Protein AF-Q6CVH4-F1 (afdb_monomer)

Organism: Kluyveromyces lactis (strain ATCC 8585 / CBS 2359 / DSM 70799 / NBRC 1267 / NRRL Y-1140 / WM37) (NCBI:txid284590)

pLDDT: mean 80.57, std 19.27, range [25.7, 98.12]

Mean predicted aligned error: 12.68 Å

Nearest PDB structures (foldseek):
  6lo8-assembly1_F  TM=9.673E-01  e=5.982E-08  Saccharomyces cerevisiae S288C
  8wa3-assembly1_R  TM=2.478E-01  e=4.606E+00  Homo sapiens

Solvent-accessible surface area (backbone atoms only — not comparable to full-atom values): 7545 Å² total; per-residue (Å²): 145,76,88,84,79,60,90,61,82,79,64,78,87,51,66,70,60,50,55,53,49,50,53,53,48,53,54,52,50,51,53,49,54,51,50,52,54,51,37,45,69,73,42,48,72,89,88,66,80,90,63,95,67,79,50,74,68,35,54,58,37,41,60,54,38,53,56,50,50,54,51,48,53,53,52,51,51,54,50,38,57,77,70,65,72,41,63,90,81,74,43,80,62,54,65,61,50,52,51,51,52,55,60,53,57,75,78,48,90,80,79,77,88,82,76,91,80,92,132

Radius of gyration: 22.56 Å; Cα contacts (8 Å, |Δi|>4): 18; chains: 1; bounding box: 53×54×45 Å

Secondary structure (DSSP, 8-state):
--TT--TTTT----HHHHHHHHHHHHHHHHHHHHHHHHHHHHHS-SS----SSPPHHHHHHHHHHHHHHHHHHHHHHHHHHHTT--HHHH-TTHHHHHHHHHHHHTSS----S--SS--

Sequence (119 aa):
MSLFLDPYSAQTVDEEKIGIAKVQFDAMNTTFNTMLRTCLEKCIPHDEYGESDLNKGEMCCIDRCVAKIHLSNRLIGGFAQSRGFTPERHLPYDRFVDQKITAKTITTPIPTSKEEEQQ

InterPro domains:
  IPR004217 Tim10-like [PF02953] (21-77)
  IPR035427 Tim10-like domain superfamily [G3DSA:1.10.287.810] (14-86)
  IPR035427 Tim10-like domain superfamily [SSF144122] (24-90)

Foldseek 3Di:
DPPPPDPCPPDDDDPVVVVVVVVVVVVVVVLVVVLVVVLCPVLPDPPDDPDPDDDPSSVVSSVVSSVVSVVVVVVVVVVCVVVVVDCVPPVPCVVVVVVVVVVVPVPDDDDDPPDDDDD

Structure (mmCIF, N/CA/C/O backbone):
data_AF-Q6CVH4-F1
#
_entry.id   AF-Q6CVH4-F1
#
loop_
_atom_site.group_PDB
_atom_site.id
_atom_site.type_symbol
_atom_site.label_atom_id
_atom_site.label_alt_id
_atom_site.label_comp_id
_atom_site.label_asym_id
_atom_site.label_entity_id
_atom_site.label_seq_id
_atom_site.pdbx_PDB_ins_code
_atom_site.Cartn_x
_atom_site.Cartn_y
_atom_site.Cartn_z
_atom_site.occupancy
_atom_site.B_iso_or_equiv
_atom_site.auth_seq_id
_atom_site.auth_comp_id
_atom_site.auth_asym_id
_atom_site.auth_atom_id
_atom_site.pdbx_PDB_model_num
ATOM 1 N N . MET A 1 1 ? 25.769 -37.573 10.252 1.00 50.97 1 MET A N 1
ATOM 2 C CA . MET A 1 1 ? 25.429 -37.949 8.860 1.00 50.97 1 MET A CA 1
ATOM 3 C C . MET A 1 1 ? 24.287 -37.069 8.334 1.00 50.97 1 MET A C 1
ATOM 5 O O . MET A 1 1 ? 23.272 -37.581 7.894 1.00 50.97 1 MET A O 1
ATOM 9 N N . SER A 1 2 ? 24.435 -35.743 8.394 1.00 59.56 2 SER A N 1
ATOM 10 C CA . SER A 1 2 ? 23.379 -34.776 8.031 1.00 59.56 2 SER A CA 1
ATOM 11 C C . SER A 1 2 ? 23.885 -33.632 7.143 1.00 59.56 2 SER A C 1
ATOM 13 O O . SER A 1 2 ? 23.118 -32.748 6.809 1.00 59.56 2 SER A O 1
ATOM 15 N N . LEU A 1 3 ? 25.152 -33.678 6.714 1.00 62.72 3 LEU A N 1
ATOM 16 C CA . LEU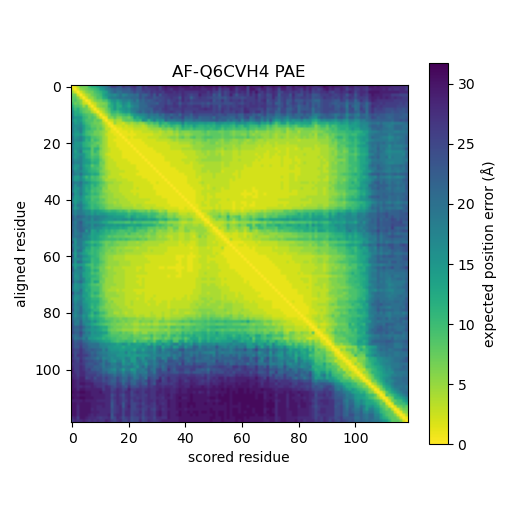 A 1 3 ? 25.782 -32.670 5.848 1.00 62.72 3 LEU A CA 1
ATOM 17 C C . LEU A 1 3 ? 25.645 -32.981 4.341 1.00 62.72 3 LEU A C 1
ATOM 19 O O . LEU A 1 3 ? 26.316 -32.362 3.527 1.00 62.72 3 LEU A O 1
ATOM 23 N N . PHE A 1 4 ? 24.834 -33.975 3.956 1.00 67.44 4 PHE A N 1
ATOM 24 C CA . PHE A 1 4 ? 24.746 -34.459 2.564 1.00 67.44 4 PHE A CA 1
ATOM 25 C C . PHE A 1 4 ? 23.399 -34.160 1.879 1.00 67.44 4 PHE A C 1
ATOM 27 O O . PHE A 1 4 ? 23.187 -34.570 0.743 1.00 67.44 4 PHE A O 1
ATOM 34 N N . LEU A 1 5 ? 22.479 -33.462 2.554 1.00 69.44 5 LEU A N 1
ATOM 35 C CA . LEU A 1 5 ? 21.147 -33.124 2.028 1.00 69.44 5 LEU A CA 1
ATOM 36 C C . LEU A 1 5 ? 20.849 -31.620 2.089 1.00 69.44 5 LEU A C 1
ATOM 38 O O . LEU A 1 5 ? 19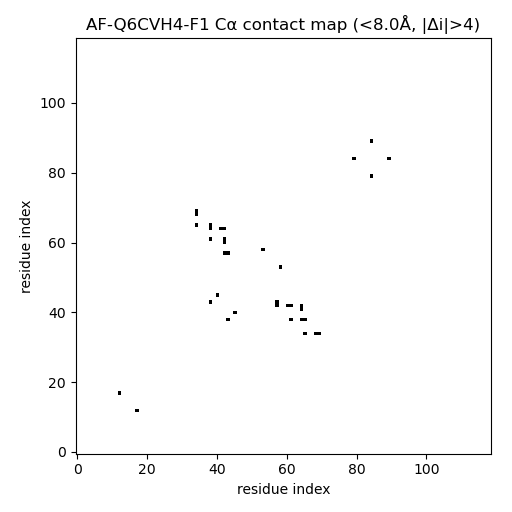.685 -31.240 2.119 1.00 69.44 5 LEU A O 1
ATOM 42 N N . ASP A 1 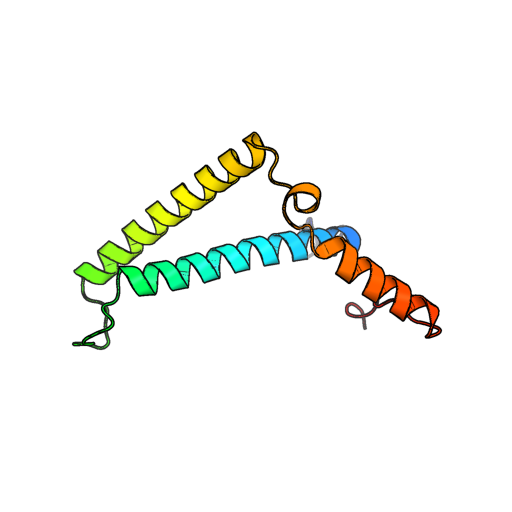6 ? 21.876 -30.768 2.083 1.00 65.69 6 ASP A N 1
ATOM 43 C CA . ASP A 1 6 ? 21.690 -29.327 1.898 1.00 65.69 6 ASP A CA 1
ATOM 44 C C . ASP A 1 6 ? 21.762 -28.987 0.399 1.00 65.69 6 ASP A C 1
ATOM 46 O O . ASP A 1 6 ? 22.862 -28.841 -0.145 1.00 65.69 6 ASP A O 1
ATOM 50 N N . PRO A 1 7 ? 20.621 -28.819 -0.306 1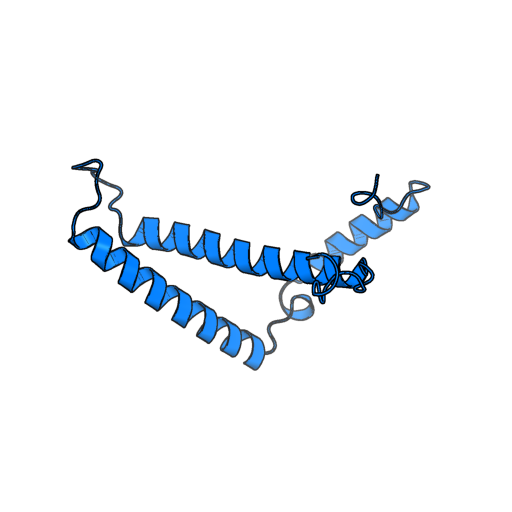.00 69.44 7 PRO A N 1
ATOM 51 C CA . PRO A 1 7 ? 20.600 -28.457 -1.729 1.00 69.44 7 PRO A CA 1
ATOM 52 C C . PRO A 1 7 ? 21.163 -27.050 -2.005 1.00 69.44 7 PRO A C 1
ATOM 54 O O . PRO A 1 7 ? 21.264 -26.638 -3.159 1.00 69.44 7 PRO A O 1
ATOM 57 N N . TYR A 1 8 ? 21.527 -26.310 -0.954 1.00 65.31 8 TYR A N 1
ATOM 58 C CA . TYR A 1 8 ? 22.032 -24.943 -1.016 1.00 65.31 8 TYR A CA 1
ATOM 59 C C . TYR A 1 8 ? 23.557 -24.827 -0.913 1.00 65.31 8 TYR A C 1
ATOM 61 O O . TYR A 1 8 ? 24.087 -23.766 -1.228 1.00 65.31 8 TYR A O 1
ATOM 69 N N . SER A 1 9 ? 24.290 -25.894 -0.564 1.00 62.19 9 SER A N 1
ATOM 70 C CA . SER A 1 9 ? 25.756 -25.825 -0.405 1.00 62.19 9 SER A CA 1
ATOM 71 C C . SER A 1 9 ? 26.513 -25.494 -1.703 1.00 62.19 9 SER A C 1
ATOM 73 O O . SER A 1 9 ? 27.681 -25.122 -1.638 1.00 62.19 9 SER A O 1
ATOM 75 N N . ALA A 1 10 ? 25.880 -25.649 -2.870 1.00 63.41 10 ALA A N 1
ATOM 76 C CA . ALA A 1 10 ? 26.486 -25.397 -4.178 1.00 63.41 10 ALA A CA 1
ATOM 77 C C . ALA A 1 10 ? 25.999 -24.098 -4.849 1.00 63.41 10 ALA A C 1
ATOM 79 O O . ALA A 1 10 ? 26.381 -23.829 -5.987 1.00 63.41 10 ALA A O 1
ATOM 80 N N . GLN A 1 11 ? 25.149 -23.299 -4.190 1.00 68.25 11 GLN A N 1
ATOM 81 C CA . GLN A 1 11 ? 24.744 -22.009 -4.746 1.00 68.25 11 GLN A CA 1
ATOM 82 C C . GLN A 1 11 ? 25.847 -20.984 -4.495 1.00 68.25 11 GLN A C 1
ATOM 84 O O . GLN A 1 11 ? 26.062 -20.537 -3.370 1.00 68.25 11 GLN A O 1
ATOM 89 N N . THR A 1 12 ? 26.564 -20.623 -5.557 1.00 72.06 12 THR A N 1
ATOM 90 C CA . THR A 1 12 ? 27.442 -19.458 -5.543 1.00 72.06 12 THR A CA 1
ATOM 91 C C . THR A 1 12 ? 26.591 -18.216 -5.311 1.00 72.06 12 THR A C 1
ATOM 93 O O . THR A 1 12 ? 25.558 -18.023 -5.956 1.00 72.06 12 THR A O 1
ATOM 96 N N . VAL A 1 13 ? 27.000 -17.397 -4.349 1.00 74.69 13 VAL A N 1
ATOM 97 C CA . VAL A 1 13 ? 26.316 -16.151 -4.018 1.00 74.69 13 VAL A CA 1
ATOM 98 C C . VAL A 1 13 ? 26.630 -15.134 -5.115 1.00 74.69 13 VAL A C 1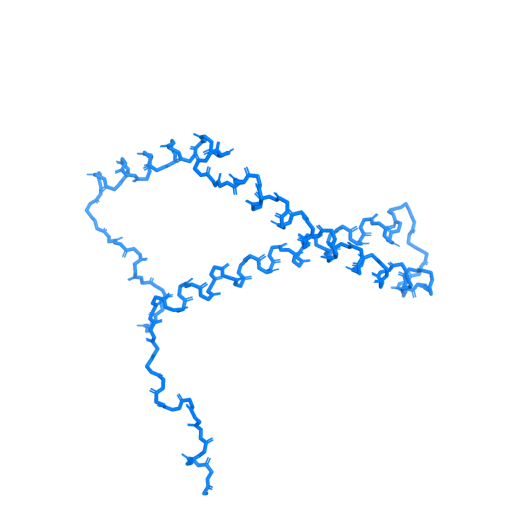
ATOM 100 O O . VAL A 1 13 ? 27.727 -14.585 -5.165 1.00 74.69 13 VAL A O 1
ATOM 103 N N . ASP A 1 14 ? 25.682 -14.931 -6.029 1.00 85.25 14 ASP A N 1
ATOM 104 C CA . ASP A 1 14 ? 25.794 -13.918 -7.078 1.00 85.25 14 ASP A CA 1
ATOM 105 C C . ASP A 1 14 ? 25.346 -12.556 -6.529 1.00 85.25 14 ASP A C 1
ATOM 107 O O . ASP A 1 14 ? 24.164 -12.356 -6.233 1.00 85.25 14 ASP A O 1
ATOM 111 N N . GLU A 1 15 ? 26.274 -11.602 -6.452 1.00 88.56 15 GLU A N 1
ATOM 112 C CA . GLU A 1 15 ? 26.034 -10.234 -5.961 1.00 88.56 15 GLU A CA 1
ATOM 113 C C . GLU A 1 15 ? 24.870 -9.537 -6.690 1.00 88.56 15 GLU A C 1
ATOM 115 O O . GLU A 1 15 ? 24.033 -8.870 -6.087 1.00 88.56 15 GLU A O 1
ATOM 120 N N . GLU A 1 16 ? 24.747 -9.748 -8.003 1.00 88.62 16 GLU A N 1
ATOM 121 C CA . GLU A 1 16 ? 23.652 -9.178 -8.797 1.00 88.62 16 GLU A CA 1
ATOM 122 C C . GLU A 1 16 ? 22.280 -9.722 -8.367 1.00 88.62 16 GLU A C 1
ATOM 124 O O . GLU A 1 16 ? 21.300 -8.977 -8.289 1.00 88.62 16 GLU A O 1
ATOM 129 N N . LYS A 1 17 ? 22.201 -11.014 -8.025 1.00 87.25 17 LYS A N 1
ATOM 130 C CA . LYS A 1 17 ? 20.956 -11.629 -7.547 1.00 87.25 17 LYS A CA 1
ATOM 131 C C . LYS A 1 17 ? 20.584 -11.115 -6.160 1.00 87.25 17 LYS A C 1
ATOM 133 O O . LYS A 1 17 ? 19.396 -10.914 -5.907 1.00 87.25 17 LYS A O 1
ATOM 138 N N . ILE A 1 18 ? 21.568 -10.848 -5.296 1.00 91.12 18 ILE A N 1
ATOM 139 C CA . ILE A 1 18 ? 21.336 -10.194 -4.000 1.00 91.12 18 ILE A CA 1
ATOM 140 C C . ILE A 1 18 ? 20.812 -8.774 -4.211 1.00 91.12 18 ILE A C 1
ATOM 142 O O . ILE A 1 18 ? 19.815 -8.397 -3.596 1.00 91.12 18 ILE A O 1
ATOM 146 N N . GLY A 1 19 ? 21.412 -8.009 -5.127 1.00 91.81 19 GLY A N 1
ATOM 147 C CA . GLY A 1 19 ? 20.958 -6.659 -5.461 1.00 91.81 19 GLY A CA 1
ATOM 148 C C . GLY A 1 19 ? 19.492 -6.623 -5.906 1.00 91.81 19 GLY A C 1
ATOM 149 O O . GLY A 1 19 ? 18.711 -5.806 -5.418 1.00 91.81 19 GLY A O 1
ATOM 150 N N . ILE A 1 20 ? 19.080 -7.556 -6.769 1.00 92.75 20 ILE A N 1
ATOM 151 C CA . ILE A 1 20 ? 17.678 -7.682 -7.201 1.00 92.75 20 ILE A CA 1
ATOM 152 C C . ILE A 1 20 ? 16.773 -8.094 -6.031 1.00 92.75 20 ILE A C 1
ATOM 154 O O . ILE A 1 20 ? 15.690 -7.527 -5.863 1.00 92.75 20 ILE A O 1
ATOM 158 N N . ALA A 1 21 ? 17.204 -9.053 -5.208 1.00 92.94 21 ALA A N 1
ATOM 159 C CA . ALA A 1 21 ? 16.444 -9.505 -4.045 1.00 92.94 21 ALA A CA 1
ATOM 160 C C . ALA A 1 21 ? 16.223 -8.375 -3.027 1.00 92.94 21 ALA A C 1
ATOM 162 O O . ALA A 1 21 ? 15.120 -8.232 -2.498 1.00 92.94 21 ALA A O 1
ATOM 163 N N . LYS A 1 22 ? 17.231 -7.522 -2.811 1.00 94.25 22 LYS A N 1
ATOM 164 C CA . LYS A 1 22 ? 17.144 -6.346 -1.939 1.00 94.25 22 LYS A CA 1
ATOM 165 C C . LYS A 1 22 ? 16.069 -5.373 -2.414 1.00 94.25 22 LYS A C 1
ATOM 167 O O . LYS A 1 22 ? 15.198 -4.998 -1.637 1.00 94.25 22 LYS A O 1
ATOM 172 N N . VAL A 1 23 ? 16.049 -5.052 -3.708 1.00 93.81 23 VAL A N 1
ATOM 173 C CA . VAL A 1 23 ? 15.029 -4.160 -4.287 1.00 93.81 23 VAL A CA 1
ATOM 174 C C . VAL A 1 23 ? 13.621 -4.750 -4.160 1.00 93.81 23 VAL A C 1
ATOM 176 O O . VAL A 1 23 ? 12.670 -4.034 -3.841 1.00 93.81 23 VAL A O 1
ATOM 179 N N . GLN A 1 24 ? 13.465 -6.057 -4.383 1.00 93.00 24 GLN A N 1
ATOM 180 C CA . GLN A 1 24 ? 12.175 -6.728 -4.200 1.00 93.00 24 GLN A CA 1
ATOM 181 C C . GLN A 1 24 ? 11.712 -6.672 -2.741 1.00 93.00 24 GLN A C 1
ATOM 183 O O . GLN A 1 24 ? 10.541 -6.389 -2.475 1.00 93.00 24 GLN A O 1
ATOM 188 N N . PHE A 1 25 ? 12.630 -6.894 -1.801 1.00 95.94 25 PHE A N 1
ATOM 189 C CA . PHE A 1 25 ? 12.346 -6.783 -0.379 1.00 95.94 25 PHE A CA 1
ATOM 190 C C . PHE A 1 25 ? 11.938 -5.357 0.008 1.00 95.94 25 PHE A C 1
ATOM 192 O O . PHE A 1 25 ? 10.915 -5.180 0.668 1.00 95.94 25 PHE A O 1
ATOM 199 N N . ASP A 1 26 ? 12.659 -4.337 -0.457 1.00 96.31 26 ASP A N 1
ATOM 200 C CA . ASP A 1 26 ? 12.349 -2.932 -0.175 1.00 96.31 26 ASP A CA 1
ATOM 201 C C . ASP A 1 26 ? 10.971 -2.523 -0.717 1.00 96.31 26 ASP A C 1
ATOM 203 O O . ASP A 1 26 ? 10.204 -1.820 -0.045 1.00 96.31 26 ASP A O 1
ATOM 207 N N . ALA A 1 27 ? 10.603 -3.018 -1.901 1.00 93.62 27 ALA A N 1
ATOM 208 C CA . ALA A 1 27 ? 9.269 -2.826 -2.458 1.00 93.62 27 ALA A CA 1
ATOM 209 C C . ALA A 1 27 ? 8.182 -3.466 -1.572 1.00 93.62 27 ALA A C 1
ATOM 211 O O . ALA A 1 27 ? 7.182 -2.815 -1.246 1.00 93.62 27 ALA A O 1
ATOM 212 N N . MET A 1 28 ? 8.386 -4.712 -1.125 1.00 95.00 28 MET A N 1
ATOM 213 C CA . MET A 1 28 ? 7.452 -5.397 -0.220 1.00 95.00 28 MET A CA 1
ATOM 214 C C . MET A 1 28 ? 7.349 -4.681 1.129 1.00 95.00 28 MET A C 1
ATOM 216 O O . MET A 1 28 ? 6.241 -4.423 1.607 1.00 95.00 28 MET A O 1
ATOM 220 N N . ASN A 1 29 ? 8.479 -4.286 1.710 1.00 96.81 29 ASN A N 1
ATOM 221 C CA . ASN A 1 29 ? 8.540 -3.576 2.981 1.00 96.81 29 ASN A CA 1
ATOM 222 C C . ASN A 1 29 ? 7.800 -2.232 2.909 1.00 96.81 29 ASN A C 1
ATOM 224 O O . ASN A 1 29 ? 7.028 -1.889 3.803 1.00 96.81 29 ASN A O 1
ATOM 228 N N . THR A 1 30 ? 7.955 -1.490 1.811 1.00 95.94 30 THR A N 1
ATOM 229 C CA . THR A 1 30 ? 7.225 -0.231 1.603 1.00 95.94 30 THR A CA 1
ATOM 230 C C . THR A 1 30 ? 5.714 -0.468 1.600 1.00 95.94 30 THR A C 1
ATOM 232 O O . THR A 1 30 ? 4.988 0.193 2.342 1.00 95.94 30 THR A O 1
ATOM 235 N N . THR A 1 31 ? 5.228 -1.465 0.851 1.00 95.31 31 THR A N 1
ATOM 236 C CA . THR A 1 31 ? 3.789 -1.787 0.824 1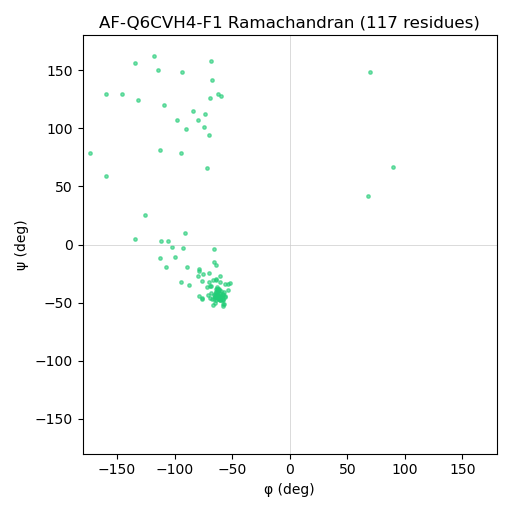.00 95.31 31 THR A CA 1
ATOM 237 C C . THR A 1 31 ? 3.248 -2.255 2.175 1.00 95.31 31 THR A C 1
ATOM 239 O O . THR A 1 31 ? 2.131 -1.889 2.542 1.00 95.31 31 THR A O 1
ATOM 242 N N . PHE A 1 32 ? 4.038 -3.012 2.940 1.00 96.38 32 PHE A N 1
ATOM 243 C CA . PHE A 1 32 ? 3.670 -3.455 4.282 1.00 96.38 32 PHE A CA 1
ATOM 244 C C . PHE A 1 32 ? 3.550 -2.274 5.253 1.00 96.38 32 PHE A C 1
ATOM 246 O O . PHE A 1 32 ? 2.530 -2.132 5.926 1.00 96.38 32 PHE A O 1
ATOM 253 N N . ASN A 1 33 ? 4.527 -1.364 5.263 1.00 97.06 33 ASN A N 1
ATOM 254 C CA . ASN A 1 33 ? 4.485 -0.169 6.108 1.00 97.06 33 ASN A CA 1
ATOM 255 C C . ASN A 1 33 ? 3.315 0.760 5.756 1.00 97.06 33 ASN A C 1
ATOM 257 O O . ASN A 1 33 ? 2.682 1.325 6.651 1.00 97.06 33 ASN A O 1
ATOM 261 N N . THR A 1 34 ? 2.990 0.911 4.469 1.00 95.94 34 THR A N 1
ATOM 262 C CA . THR A 1 34 ? 1.797 1.655 4.043 1.00 95.94 34 THR A CA 1
ATOM 263 C C . THR A 1 34 ? 0.520 0.974 4.529 1.00 95.94 34 THR A C 1
ATOM 265 O O . THR A 1 34 ? -0.342 1.646 5.087 1.00 95.94 34 THR A O 1
ATOM 268 N N . MET A 1 35 ? 0.410 -0.350 4.387 1.00 95.88 35 MET A N 1
ATOM 269 C CA . MET A 1 35 ? -0.746 -1.113 4.867 1.00 95.88 35 MET A CA 1
ATOM 270 C C . MET A 1 35 ? -0.944 -0.960 6.379 1.00 95.88 35 MET A C 1
ATOM 272 O O . MET A 1 35 ? -2.067 -0.701 6.810 1.00 95.88 35 MET A O 1
ATOM 276 N N . LEU A 1 36 ? 0.133 -1.056 7.166 1.00 96.25 36 LEU A N 1
ATOM 277 C CA . LEU A 1 36 ? 0.089 -0.846 8.613 1.00 96.25 36 LEU A CA 1
ATOM 278 C C . LEU A 1 36 ? -0.440 0.546 8.962 1.00 96.25 36 LEU A C 1
ATOM 280 O O . LEU A 1 36 ? -1.389 0.662 9.732 1.00 96.25 36 LEU A O 1
ATOM 284 N N . ARG A 1 37 ? 0.125 1.599 8.358 1.00 96.81 37 ARG A N 1
ATOM 285 C CA . ARG A 1 37 ? -0.297 2.987 8.606 1.00 96.81 37 ARG A CA 1
ATOM 286 C C . ARG A 1 37 ? -1.756 3.227 8.236 1.00 96.81 37 ARG A C 1
ATOM 288 O O . ARG A 1 37 ? -2.490 3.825 9.012 1.00 96.81 37 ARG A O 1
ATOM 295 N N . THR A 1 38 ? -2.190 2.737 7.078 1.00 96.75 38 THR A N 1
ATOM 296 C CA . THR A 1 38 ? -3.572 2.925 6.632 1.00 96.75 38 THR A CA 1
ATOM 297 C C . THR A 1 38 ? -4.557 2.147 7.500 1.00 96.75 38 THR A C 1
ATOM 299 O O . THR A 1 38 ? -5.604 2.685 7.841 1.00 96.75 38 THR A O 1
ATOM 302 N N . CYS A 1 39 ? -4.260 0.903 7.886 1.00 97.12 39 CYS A N 1
ATOM 303 C CA . CYS A 1 39 ? -5.171 0.159 8.758 1.00 97.12 39 CYS A CA 1
ATOM 304 C C . CYS A 1 39 ? -5.213 0.715 10.180 1.00 97.12 39 CYS A C 1
ATOM 306 O O . CYS A 1 39 ? -6.289 0.713 10.774 1.00 97.12 39 CYS A O 1
ATOM 308 N N . LEU A 1 40 ? -4.100 1.257 10.681 1.00 95.12 40 LEU A N 1
ATOM 309 C CA . LEU A 1 40 ? -4.075 2.002 11.936 1.00 95.12 40 LEU A CA 1
ATOM 310 C C . LEU A 1 40 ? -5.049 3.190 11.882 1.00 95.12 40 LEU A C 1
ATOM 312 O O . LEU A 1 40 ? -5.948 3.270 12.707 1.00 95.12 40 LEU A O 1
ATOM 316 N N . GLU A 1 41 ? -4.937 4.040 10.857 1.00 95.12 41 GLU A N 1
ATOM 317 C CA . GLU A 1 41 ? -5.790 5.228 10.676 1.00 95.12 41 GLU A CA 1
ATOM 318 C C . GLU A 1 41 ? -7.276 4.884 10.449 1.00 95.12 41 GLU A C 1
ATOM 320 O O . GLU A 1 41 ? -8.167 5.668 10.767 1.00 95.12 41 GLU A O 1
ATOM 325 N N . LYS A 1 42 ? -7.577 3.721 9.857 1.00 95.06 42 LYS A N 1
ATOM 326 C CA . LYS A 1 42 ? -8.962 3.324 9.549 1.00 95.06 42 LYS A CA 1
ATOM 327 C C . LYS A 1 42 ? -9.669 2.594 10.678 1.00 95.06 42 LYS A C 1
ATOM 329 O O . LYS A 1 42 ? -10.888 2.716 10.773 1.00 95.06 42 LYS A O 1
ATOM 334 N N . CYS A 1 43 ? -8.949 1.779 11.440 1.00 95.88 43 CYS A N 1
ATOM 335 C CA . CYS A 1 43 ? -9.558 0.873 12.407 1.00 95.88 43 CYS A CA 1
ATOM 336 C C . CYS A 1 43 ? -9.358 1.298 13.857 1.00 95.88 43 CYS A C 1
ATOM 338 O O . CYS A 1 43 ? -10.127 0.830 14.690 1.00 95.88 43 CYS A O 1
ATOM 340 N N . ILE A 1 44 ? -8.377 2.155 14.152 1.00 93.88 44 ILE A N 1
ATOM 341 C CA . ILE A 1 44 ? -8.129 2.646 15.506 1.00 93.88 44 ILE A CA 1
ATOM 342 C C . ILE A 1 44 ? -8.536 4.125 15.578 1.00 93.88 44 ILE A C 1
ATOM 344 O O . ILE A 1 44 ? -8.006 4.935 14.814 1.00 93.88 44 ILE A O 1
ATOM 348 N N . PRO A 1 45 ? -9.492 4.497 16.447 1.00 90.06 45 PRO A N 1
ATOM 349 C CA . PRO A 1 45 ? -9.915 5.884 16.594 1.00 90.06 45 PRO A CA 1
ATOM 350 C C . PRO A 1 45 ? -8.795 6.747 17.194 1.00 90.06 45 PRO A C 1
ATOM 352 O O . PRO A 1 45 ? -8.072 6.318 18.087 1.00 90.06 45 PRO A O 1
ATOM 355 N N . HIS A 1 46 ? -8.666 7.986 16.710 1.00 86.38 46 HIS A N 1
ATOM 356 C CA . HIS A 1 46 ? -7.656 8.936 17.197 1.00 86.38 46 HIS A CA 1
ATOM 357 C C . HIS A 1 46 ? -8.123 9.792 18.380 1.00 86.38 46 HIS A C 1
ATOM 359 O O . HIS A 1 46 ? -7.281 10.365 19.069 1.00 86.38 46 HIS A O 1
ATOM 365 N N . ASP A 1 47 ? -9.437 9.894 18.592 1.00 84.81 47 ASP A N 1
ATOM 366 C CA . ASP A 1 47 ? -10.013 10.840 19.549 1.00 84.81 47 ASP A CA 1
ATOM 367 C C . ASP A 1 47 ? -9.902 10.339 20.995 1.00 84.81 47 ASP A C 1
ATOM 369 O O . ASP A 1 47 ? -9.492 11.094 21.874 1.00 84.81 47 ASP A O 1
ATOM 373 N N . GLU A 1 48 ? -10.207 9.061 21.246 1.00 83.50 48 GLU A N 1
ATOM 374 C CA . GLU A 1 48 ? -10.126 8.458 22.579 1.00 83.50 48 GLU A CA 1
ATOM 375 C C . GLU A 1 48 ? -9.703 6.986 22.505 1.00 83.50 48 GLU A C 1
ATOM 377 O O . GLU A 1 48 ? -10.303 6.181 21.792 1.00 83.50 48 GLU A O 1
ATOM 382 N N . TYR A 1 49 ? -8.689 6.634 23.300 1.00 88.62 49 TYR A N 1
ATOM 383 C CA . TYR A 1 49 ? -8.288 5.251 23.551 1.00 88.62 49 TYR A CA 1
ATOM 384 C C . TYR A 1 49 ? -8.919 4.806 24.871 1.00 88.62 49 TYR A C 1
ATOM 386 O O . TYR A 1 49 ? -8.518 5.272 25.937 1.00 88.62 49 TYR A O 1
ATOM 394 N N . GLY A 1 50 ? -9.938 3.948 24.799 1.00 83.94 50 GLY A N 1
ATOM 395 C CA . GLY A 1 50 ? -10.659 3.487 25.989 1.00 83.94 50 GLY A CA 1
ATOM 396 C C . GLY A 1 50 ? -9.889 2.437 26.794 1.00 83.94 50 GLY A C 1
ATOM 397 O O . GLY A 1 50 ? -9.769 2.543 28.012 1.00 83.94 50 GLY A O 1
ATOM 398 N N . GLU A 1 51 ? -9.353 1.430 26.109 1.00 87.06 51 GLU A N 1
ATOM 399 C CA . GLU A 1 51 ? -8.654 0.280 26.688 1.00 87.06 51 GLU A CA 1
ATOM 400 C C . GLU A 1 51 ? -7.350 0.003 25.924 1.00 87.06 51 GLU A C 1
ATOM 402 O O . GLU A 1 51 ? -7.186 0.437 24.784 1.00 87.06 51 GLU A O 1
ATOM 407 N N . SER A 1 52 ? -6.382 -0.660 26.569 1.00 88.12 52 SER A N 1
ATOM 408 C CA . SER A 1 52 ? -5.085 -0.975 25.943 1.00 88.12 52 SER A CA 1
ATOM 409 C C . SER A 1 52 ? -5.163 -2.125 24.944 1.00 88.12 52 SER A C 1
ATOM 411 O O . SER A 1 52 ? -4.313 -2.229 24.060 1.00 88.12 52 SER A O 1
ATOM 413 N N . ASP A 1 53 ? -6.149 -2.999 25.124 1.00 90.56 53 ASP A N 1
ATOM 414 C CA . ASP A 1 53 ? -6.367 -4.161 24.279 1.00 90.56 53 ASP A CA 1
ATOM 415 C C . ASP A 1 53 ? -7.355 -3.824 23.166 1.00 90.56 53 ASP A C 1
ATOM 417 O O . ASP A 1 53 ? -8.268 -3.022 23.337 1.00 90.56 53 ASP A O 1
ATOM 421 N N . LEU A 1 54 ? -7.181 -4.465 22.013 1.00 90.31 54 LEU A N 1
ATOM 422 C CA . LEU A 1 54 ? -8.070 -4.272 20.874 1.00 90.31 54 LEU A CA 1
ATOM 423 C C . LEU A 1 54 ? -9.445 -4.872 21.161 1.00 90.31 54 LEU A C 1
ATOM 425 O O . LEU A 1 54 ? -9.578 -6.077 21.407 1.00 90.31 54 LEU A O 1
ATOM 429 N N . ASN A 1 55 ? -10.490 -4.065 21.009 1.00 91.94 55 ASN A N 1
ATOM 430 C CA . ASN A 1 55 ? -11.853 -4.566 21.096 1.00 91.94 55 ASN A CA 1
ATOM 431 C C . ASN A 1 55 ? -12.150 -5.482 19.890 1.00 91.94 55 ASN A C 1
ATOM 433 O O . ASN A 1 55 ? -11.561 -5.376 18.809 1.00 91.94 55 ASN A O 1
ATOM 437 N N . LYS A 1 56 ? -13.137 -6.371 20.017 1.00 93.25 56 LYS A N 1
ATOM 438 C CA . LYS A 1 56 ? -13.572 -7.281 18.945 1.00 93.25 56 LYS A CA 1
ATOM 439 C C . LYS A 1 56 ? -13.916 -6.543 17.644 1.00 93.25 56 LYS A C 1
ATOM 441 O O . LYS A 1 56 ? -13.687 -7.079 16.560 1.00 93.25 56 LYS A O 1
ATOM 446 N N . GLY A 1 57 ? -14.459 -5.327 17.748 1.00 92.88 57 GLY A N 1
ATOM 447 C CA . GLY A 1 57 ? -14.752 -4.471 16.596 1.00 92.88 57 GLY A CA 1
ATOM 448 C C . GLY A 1 57 ? -13.495 -4.050 15.833 1.00 92.88 57 GLY A C 1
ATOM 449 O O . GLY A 1 57 ? -13.463 -4.149 14.606 1.00 92.88 57 GLY A O 1
ATOM 450 N N . GLU A 1 58 ? -12.448 -3.660 16.555 1.00 94.31 58 GLU A N 1
ATOM 451 C CA . GLU A 1 58 ? -11.168 -3.226 15.991 1.00 94.31 58 GLU A CA 1
ATOM 452 C C . GLU A 1 58 ? -10.410 -4.411 15.392 1.00 94.31 58 GLU A C 1
ATOM 454 O O . GLU A 1 58 ? -9.970 -4.332 14.246 1.00 94.31 58 GLU A O 1
ATOM 459 N N . MET A 1 59 ? -10.377 -5.558 16.083 1.00 94.88 59 MET A N 1
ATOM 460 C CA . MET A 1 59 ? -9.791 -6.794 15.546 1.00 94.88 59 MET A CA 1
ATOM 461 C C . MET A 1 59 ? -10.448 -7.211 14.220 1.00 94.88 59 MET A C 1
ATOM 463 O O . MET A 1 59 ? -9.771 -7.378 13.207 1.00 94.88 59 MET A O 1
ATOM 467 N N . CYS A 1 60 ? -11.785 -7.284 14.179 1.00 97.56 60 CYS A N 1
ATOM 468 C CA . CYS A 1 60 ? -12.516 -7.601 12.949 1.00 97.56 60 CYS A CA 1
ATOM 469 C C . CYS A 1 60 ? -12.348 -6.534 11.852 1.00 97.56 60 CYS A C 1
ATOM 471 O O . CYS A 1 60 ? -12.442 -6.857 10.662 1.00 97.56 60 CYS A O 1
ATOM 473 N N . CYS A 1 61 ? -12.151 -5.263 12.217 1.00 97.56 61 CYS A N 1
ATOM 474 C CA . CYS A 1 61 ? -11.857 -4.201 11.259 1.00 97.56 61 CYS A CA 1
ATOM 475 C C . CYS A 1 61 ? -10.484 -4.406 10.618 1.00 97.56 61 CYS A C 1
ATOM 477 O O . CYS A 1 61 ? -10.391 -4.339 9.391 1.00 97.56 61 CYS A O 1
ATOM 479 N N . ILE A 1 62 ? -9.450 -4.698 11.414 1.00 97.44 62 ILE A N 1
ATOM 480 C CA . ILE A 1 62 ? -8.071 -4.886 10.944 1.00 97.44 62 ILE A CA 1
ATOM 481 C C . ILE A 1 62 ? -8.004 -6.015 9.910 1.00 97.44 62 ILE A C 1
ATOM 483 O O . ILE A 1 62 ? -7.498 -5.788 8.809 1.00 97.44 62 ILE A O 1
ATOM 487 N N . ASP A 1 63 ? -8.612 -7.174 10.187 1.00 97.38 63 ASP A N 1
ATOM 488 C CA . ASP A 1 63 ? -8.653 -8.305 9.244 1.00 97.38 63 ASP A CA 1
ATOM 489 C C . ASP A 1 63 ? -9.271 -7.907 7.892 1.00 97.38 63 ASP A C 1
ATOM 491 O O . ASP A 1 63 ? -8.741 -8.190 6.812 1.00 97.38 63 ASP A O 1
ATOM 495 N N . ARG A 1 64 ? -10.398 -7.184 7.938 1.00 98.06 64 ARG A N 1
ATOM 496 C CA . ARG A 1 64 ? -11.089 -6.684 6.738 1.00 98.06 64 ARG A CA 1
ATOM 497 C C . ARG A 1 64 ? -10.287 -5.599 6.028 1.00 98.06 64 ARG A C 1
ATOM 499 O O . ARG A 1 64 ? -10.345 -5.514 4.800 1.00 98.06 64 ARG A O 1
ATOM 506 N N . CYS A 1 65 ? -9.587 -4.750 6.774 1.00 98.12 65 CYS A N 1
ATOM 507 C CA . CYS A 1 65 ? -8.762 -3.680 6.236 1.00 98.12 65 CYS A CA 1
ATOM 508 C C . CYS A 1 65 ? -7.596 -4.252 5.433 1.00 98.12 65 CYS A C 1
ATOM 510 O O . CYS A 1 65 ? -7.439 -3.903 4.262 1.00 98.12 65 CYS A O 1
ATOM 512 N N . VAL A 1 66 ? -6.851 -5.194 6.013 1.00 97.81 66 VAL A N 1
ATOM 513 C CA . VAL A 1 66 ? -5.719 -5.862 5.359 1.00 97.81 66 VAL A CA 1
ATOM 514 C C . VAL A 1 66 ? -6.170 -6.551 4.072 1.00 97.81 66 VAL A C 1
ATOM 516 O O . VAL A 1 66 ? -5.572 -6.329 3.017 1.00 97.81 66 VAL A O 1
ATOM 519 N N . ALA A 1 67 ? -7.278 -7.300 4.115 1.00 97.88 67 ALA A N 1
ATOM 520 C CA . ALA A 1 67 ? -7.831 -7.960 2.932 1.00 97.88 67 ALA A CA 1
ATOM 521 C C . ALA A 1 67 ? -8.169 -6.964 1.805 1.00 97.88 67 ALA A C 1
ATOM 523 O O . ALA A 1 67 ? -7.840 -7.195 0.638 1.00 97.88 67 ALA A O 1
ATOM 524 N N . LYS A 1 68 ? -8.787 -5.826 2.148 1.00 97.81 68 LYS A N 1
ATOM 525 C CA . LYS A 1 68 ? -9.137 -4.775 1.181 1.00 97.81 68 LYS A CA 1
ATOM 526 C C . LYS A 1 68 ? -7.910 -4.063 0.624 1.00 97.81 68 LYS A C 1
ATOM 528 O O . LYS A 1 68 ? -7.835 -3.874 -0.585 1.00 97.81 68 LYS A O 1
ATOM 533 N N . ILE A 1 69 ? -6.955 -3.667 1.467 1.00 97.19 69 ILE A N 1
ATOM 534 C CA . ILE A 1 69 ? -5.746 -2.963 1.017 1.00 97.19 69 ILE A CA 1
ATOM 535 C C . ILE A 1 69 ? -4.905 -3.866 0.130 1.00 97.19 69 ILE A C 1
ATOM 537 O O . ILE A 1 69 ? -4.432 -3.414 -0.908 1.00 97.19 69 ILE A O 1
ATOM 541 N N . HIS A 1 70 ? -4.751 -5.138 0.489 1.00 96.62 70 HIS A N 1
ATOM 542 C CA . HIS A 1 70 ? -3.986 -6.069 -0.326 1.00 96.62 70 HIS A CA 1
ATOM 543 C C . HIS A 1 70 ? -4.624 -6.262 -1.712 1.00 96.62 70 HIS A C 1
ATOM 545 O O . HIS A 1 70 ? -3.932 -6.194 -2.731 1.00 96.62 70 HIS A O 1
ATOM 551 N N . LEU A 1 71 ? -5.954 -6.408 -1.766 1.00 97.38 71 LEU A N 1
ATOM 552 C CA . LEU A 1 71 ? -6.694 -6.466 -3.028 1.00 97.38 71 LEU A CA 1
ATOM 553 C C . LEU A 1 71 ? -6.521 -5.180 -3.851 1.00 97.38 71 LEU A C 1
ATOM 555 O O . LEU A 1 71 ? -6.215 -5.250 -5.041 1.00 97.38 71 LEU A O 1
ATOM 559 N N . SER A 1 72 ? -6.669 -4.013 -3.222 1.00 97.12 72 SER A N 1
ATOM 560 C CA . SER A 1 72 ? -6.484 -2.713 -3.872 1.00 97.12 72 SER A CA 1
ATOM 561 C C . SER A 1 72 ? -5.065 -2.533 -4.404 1.00 97.12 72 SER A C 1
ATOM 563 O O . SER A 1 72 ? -4.901 -2.118 -5.546 1.00 97.12 72 SER A O 1
ATOM 565 N N . ASN A 1 73 ? -4.042 -2.901 -3.629 1.00 95.81 73 ASN A N 1
ATOM 566 C CA . ASN A 1 73 ? -2.642 -2.814 -4.040 1.00 95.81 73 ASN A CA 1
ATOM 567 C C . ASN A 1 73 ? -2.382 -3.658 -5.298 1.00 95.81 73 ASN A C 1
ATOM 569 O O . ASN A 1 73 ? -1.779 -3.184 -6.259 1.00 95.81 73 ASN A O 1
ATOM 573 N N . ARG A 1 74 ? -2.921 -4.883 -5.346 1.00 96.31 74 ARG A N 1
ATOM 574 C CA . ARG A 1 74 ? -2.815 -5.757 -6.522 1.00 96.31 74 ARG A CA 1
ATOM 575 C C . ARG A 1 74 ? -3.536 -5.182 -7.745 1.00 96.31 74 ARG A C 1
ATOM 577 O O . ARG A 1 74 ? -2.986 -5.218 -8.845 1.00 96.31 74 ARG A O 1
ATOM 584 N N . LEU A 1 75 ? -4.751 -4.660 -7.571 1.00 97.56 75 LEU A N 1
ATOM 585 C CA . LEU A 1 75 ? -5.528 -4.062 -8.663 1.00 97.56 75 LEU A CA 1
ATOM 586 C C . LEU A 1 75 ? -4.852 -2.806 -9.219 1.00 97.56 75 LEU A C 1
ATOM 588 O O . LEU A 1 75 ? -4.728 -2.671 -10.435 1.00 97.56 75 LEU A O 1
ATOM 592 N N . ILE A 1 76 ? -4.378 -1.919 -8.343 1.00 96.25 76 ILE A N 1
ATOM 593 C CA . ILE A 1 76 ? -3.657 -0.704 -8.730 1.00 96.25 76 ILE A CA 1
ATOM 594 C C . ILE A 1 76 ? -2.341 -1.070 -9.415 1.00 96.25 76 ILE A C 1
ATOM 596 O O . ILE A 1 76 ? -2.028 -0.480 -10.442 1.00 96.25 76 ILE A O 1
ATOM 600 N N . GLY A 1 77 ? -1.615 -2.077 -8.921 1.00 94.62 77 GLY A N 1
ATOM 601 C CA . GLY A 1 77 ? -0.401 -2.579 -9.566 1.00 94.62 77 GLY A CA 1
ATOM 602 C C . GLY A 1 77 ? -0.655 -3.060 -10.997 1.00 94.62 77 GLY A C 1
ATOM 603 O O . GLY A 1 77 ? 0.032 -2.633 -11.925 1.00 94.62 77 GLY A O 1
ATOM 604 N N . GLY A 1 78 ? -1.695 -3.873 -11.207 1.00 95.75 78 GLY A N 1
ATOM 605 C CA . GLY A 1 78 ? -2.092 -4.318 -12.548 1.00 95.75 78 GLY A CA 1
ATOM 606 C C . GLY A 1 78 ? -2.550 -3.167 -13.450 1.00 95.75 78 GLY A C 1
ATOM 607 O O . GLY A 1 78 ? -2.175 -3.096 -14.621 1.00 95.75 78 GLY A O 1
ATOM 608 N N . PHE A 1 79 ? -3.312 -2.217 -12.903 1.00 96.81 79 PHE A N 1
ATOM 609 C CA . PHE A 1 79 ? -3.747 -1.028 -13.633 1.00 96.81 79 PHE A CA 1
ATOM 610 C C . PHE A 1 79 ? -2.566 -0.137 -14.044 1.00 96.81 79 PHE A C 1
ATOM 612 O O . PHE A 1 79 ? -2.471 0.252 -15.209 1.00 96.81 79 PHE A O 1
ATOM 619 N N . ALA A 1 80 ? -1.645 0.150 -13.125 1.00 94.25 80 ALA A N 1
ATOM 620 C CA . ALA A 1 80 ? -0.451 0.951 -13.371 1.00 94.25 80 ALA A CA 1
ATOM 621 C C . ALA A 1 80 ? 0.410 0.342 -14.488 1.00 94.25 80 ALA A C 1
ATOM 623 O O . ALA A 1 80 ? 0.830 1.056 -15.399 1.00 94.25 80 ALA A O 1
ATOM 624 N N . GLN A 1 81 ? 0.579 -0.984 -14.489 1.00 92.69 81 GLN A N 1
ATOM 625 C CA . GLN A 1 81 ? 1.269 -1.702 -15.563 1.00 92.69 81 GLN A CA 1
ATOM 626 C C . GLN A 1 81 ? 0.516 -1.603 -16.897 1.00 92.69 81 GLN A C 1
ATOM 628 O O . GLN A 1 81 ? 1.122 -1.260 -17.910 1.00 92.69 81 GLN A O 1
ATOM 633 N N . SER A 1 82 ? -0.810 -1.798 -16.906 1.00 95.69 82 SER A N 1
ATOM 634 C CA . SER A 1 82 ? -1.628 -1.679 -18.129 1.00 95.69 82 SER A CA 1
ATOM 635 C C . SER A 1 82 ? -1.580 -0.287 -18.773 1.00 95.69 82 SER A C 1
ATOM 637 O O . SER A 1 82 ? -1.755 -0.150 -19.981 1.00 95.69 82 SER A O 1
ATOM 639 N N . ARG A 1 83 ? -1.337 0.756 -17.971 1.00 93.62 83 ARG A N 1
ATOM 640 C CA . ARG A 1 83 ? -1.225 2.149 -18.420 1.00 93.62 83 ARG A CA 1
ATOM 641 C C . ARG A 1 83 ? 0.214 2.569 -18.733 1.00 93.62 83 ARG A C 1
ATOM 643 O O . ARG A 1 83 ? 0.415 3.696 -19.178 1.00 93.62 83 ARG A O 1
ATOM 650 N N . GLY A 1 84 ? 1.198 1.694 -18.517 1.00 90.88 84 GLY A N 1
ATOM 651 C CA . GLY A 1 84 ? 2.611 2.002 -18.730 1.00 90.88 84 GLY A CA 1
ATOM 652 C C . GLY A 1 84 ? 3.153 3.035 -17.739 1.00 90.88 84 GLY A C 1
ATOM 653 O O . GLY A 1 84 ? 3.878 3.951 -18.132 1.00 90.88 84 GLY A O 1
ATOM 654 N N . PHE A 1 85 ? 2.777 2.931 -16.460 1.00 90.62 85 PHE A N 1
ATOM 655 C CA . PHE A 1 85 ? 3.348 3.760 -15.401 1.00 90.62 85 PHE A CA 1
ATOM 656 C C . PHE A 1 85 ? 4.802 3.350 -15.139 1.00 90.62 85 PHE A C 1
ATOM 658 O O . PHE A 1 85 ? 5.075 2.411 -14.396 1.00 90.62 85 PHE A O 1
ATOM 665 N N . THR A 1 86 ? 5.738 4.042 -15.786 1.00 86.25 86 THR A N 1
ATOM 666 C CA . THR A 1 86 ? 7.182 3.895 -15.569 1.00 86.25 86 THR A CA 1
ATOM 667 C C . THR A 1 86 ? 7.773 5.173 -14.970 1.00 86.25 86 THR A C 1
ATOM 669 O O . THR A 1 86 ? 7.256 6.265 -15.256 1.00 86.25 86 THR A O 1
ATOM 672 N N . PRO A 1 87 ? 8.853 5.064 -14.169 1.00 84.56 87 PRO A N 1
ATOM 673 C CA . PRO A 1 87 ? 9.538 6.225 -13.601 1.00 84.56 87 PRO A CA 1
ATOM 674 C C . PRO A 1 87 ? 10.017 7.192 -14.691 1.00 84.56 87 PRO A C 1
ATOM 676 O O . PRO A 1 87 ? 9.732 8.381 -14.605 1.00 84.56 87 PRO A O 1
ATOM 679 N N . GLU A 1 88 ? 10.549 6.670 -15.802 1.00 82.38 88 GLU A N 1
ATOM 680 C CA . GLU A 1 88 ? 10.988 7.452 -16.973 1.00 82.38 88 GLU A CA 1
ATOM 681 C C . GLU A 1 88 ? 9.920 8.420 -17.518 1.00 82.38 88 GLU A C 1
ATOM 683 O O . GLU A 1 88 ? 10.219 9.498 -18.038 1.00 82.38 88 GLU A O 1
ATOM 688 N N . ARG A 1 89 ? 8.643 8.029 -17.413 1.00 80.62 89 ARG A N 1
ATOM 689 C CA . ARG A 1 89 ? 7.511 8.794 -17.941 1.00 80.62 89 ARG A CA 1
ATOM 690 C C . ARG A 1 89 ? 6.863 9.707 -16.900 1.00 80.62 89 ARG A C 1
ATOM 692 O O . ARG A 1 89 ? 6.333 10.748 -17.279 1.00 80.62 89 ARG A O 1
ATOM 699 N N . HIS A 1 90 ? 6.858 9.318 -15.626 1.00 83.38 90 HIS A N 1
ATOM 700 C CA . HIS A 1 90 ? 6.055 9.980 -14.589 1.00 83.38 90 HIS A CA 1
ATOM 701 C C . HIS A 1 90 ? 6.877 10.718 -13.526 1.00 83.38 90 HIS A C 1
ATOM 703 O O . HIS A 1 90 ? 6.300 11.517 -12.790 1.00 83.38 90 HIS A O 1
ATOM 709 N N . LEU A 1 91 ? 8.198 10.522 -13.467 1.00 81.94 91 LEU A N 1
ATOM 710 C CA . LEU A 1 91 ? 9.104 11.264 -12.589 1.00 81.94 91 LEU A CA 1
ATOM 711 C C . LEU A 1 91 ? 10.050 12.149 -13.421 1.00 81.94 91 LEU A C 1
ATOM 713 O O . LEU A 1 91 ? 11.207 11.809 -13.650 1.00 81.94 91 LEU A O 1
ATOM 717 N N . PRO A 1 92 ? 9.597 13.337 -13.867 1.00 76.25 92 PRO A N 1
ATOM 718 C CA . PRO A 1 92 ? 10.430 14.232 -14.673 1.00 76.25 92 PRO A CA 1
ATOM 719 C C . PRO A 1 92 ? 11.636 14.796 -13.905 1.00 76.25 92 PRO A C 1
ATOM 721 O O . PRO A 1 92 ? 12.546 15.342 -14.528 1.00 76.25 92 PRO A O 1
ATOM 724 N N . TYR A 1 93 ? 11.646 14.694 -12.570 1.00 75.56 93 TYR A N 1
ATOM 725 C CA . TYR A 1 93 ? 12.709 15.244 -11.734 1.00 75.56 93 TYR A CA 1
ATOM 726 C C . TYR A 1 93 ? 13.982 14.383 -11.701 1.00 75.56 93 TYR A C 1
ATOM 728 O O . TYR A 1 93 ? 15.062 14.927 -11.471 1.00 75.56 93 TYR A O 1
ATOM 736 N N . ASP A 1 94 ? 1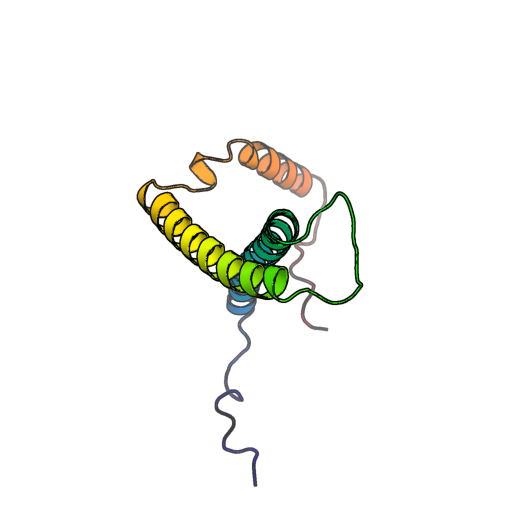3.889 13.084 -11.997 1.00 68.38 94 ASP A N 1
ATOM 737 C CA . ASP A 1 94 ? 15.025 12.155 -11.890 1.00 68.38 94 ASP A CA 1
ATOM 738 C C . ASP A 1 94 ? 16.188 12.562 -12.812 1.00 68.38 94 ASP A C 1
ATOM 740 O O . ASP A 1 94 ? 17.349 12.517 -12.409 1.00 68.38 94 ASP A O 1
ATOM 744 N N . ARG A 1 95 ? 15.887 13.159 -13.977 1.00 64.38 95 ARG A N 1
ATOM 745 C CA . ARG A 1 95 ? 16.899 13.727 -14.892 1.00 64.38 95 ARG A CA 1
ATOM 746 C C . ARG A 1 95 ? 17.794 14.777 -14.230 1.00 64.38 95 ARG A C 1
ATOM 748 O O . ARG A 1 95 ? 18.967 14.892 -14.576 1.00 64.38 95 ARG A O 1
ATOM 755 N N . PHE A 1 96 ? 17.255 15.561 -13.295 1.00 67.56 96 PHE A N 1
ATOM 756 C CA . PHE A 1 96 ? 18.028 16.579 -12.581 1.00 67.56 96 PHE A CA 1
ATOM 757 C C . PHE A 1 96 ? 18.877 15.977 -11.461 1.00 67.56 96 PHE A C 1
ATOM 759 O O . PHE A 1 96 ? 19.906 16.550 -11.101 1.00 67.56 96 PHE A O 1
ATOM 766 N N . VAL A 1 97 ? 18.460 14.843 -10.895 1.00 71.44 97 VAL A N 1
ATOM 767 C CA . VAL A 1 97 ? 19.214 14.129 -9.859 1.00 71.44 97 VAL A CA 1
ATOM 768 C C . VAL A 1 97 ? 20.386 13.387 -10.488 1.00 71.44 97 VAL A C 1
ATOM 770 O O . VAL A 1 97 ? 21.512 13.573 -10.033 1.00 71.44 97 VAL A O 1
ATOM 773 N N . ASP A 1 98 ? 20.166 12.672 -11.590 1.00 62.56 98 ASP A N 1
ATOM 774 C CA . ASP A 1 98 ? 21.231 11.981 -12.325 1.00 62.56 98 ASP A CA 1
ATOM 775 C C . ASP A 1 98 ? 22.297 12.954 -12.825 1.00 62.56 98 ASP A C 1
ATOM 777 O O . ASP A 1 98 ? 23.491 12.684 -12.704 1.00 62.56 98 ASP A O 1
ATOM 781 N N . GLN A 1 99 ? 21.893 14.136 -13.304 1.00 62.56 99 GLN A N 1
ATOM 782 C CA . GLN A 1 99 ? 22.820 15.213 -13.666 1.00 62.56 99 GLN A CA 1
ATOM 783 C C . GLN A 1 99 ? 23.639 15.716 -12.473 1.00 62.56 99 GLN A C 1
ATOM 785 O O . GLN A 1 99 ? 24.824 16.000 -12.622 1.00 62.56 99 GLN A O 1
ATOM 790 N N . LYS A 1 100 ? 23.046 15.819 -11.278 1.00 63.91 100 LYS A N 1
ATOM 791 C CA . LYS A 1 100 ? 23.775 16.219 -10.063 1.00 63.91 100 LYS A CA 1
ATOM 792 C C . LYS A 1 100 ? 24.716 15.123 -9.568 1.00 63.91 100 LYS A C 1
ATOM 794 O O . LYS A 1 100 ? 25.801 15.446 -9.094 1.00 63.91 100 LYS A O 1
ATOM 799 N N . ILE A 1 101 ? 24.327 13.854 -9.687 1.00 66.62 101 ILE A N 1
ATOM 800 C CA . ILE A 1 101 ? 25.168 12.704 -9.337 1.00 66.62 101 ILE A CA 1
ATOM 801 C C . ILE A 1 101 ? 26.350 12.627 -10.307 1.00 66.62 101 ILE A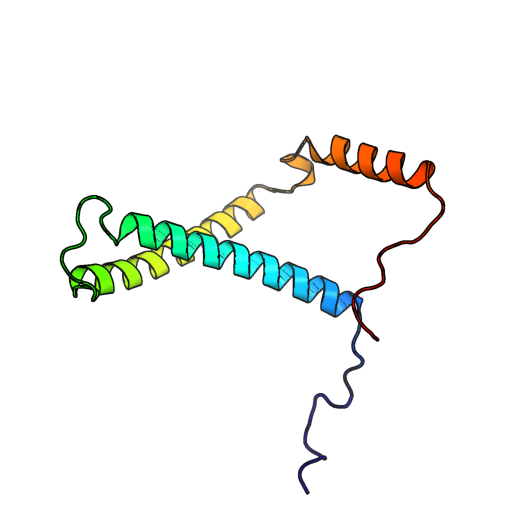 C 1
ATOM 803 O O . ILE A 1 101 ? 27.493 12.666 -9.864 1.00 66.62 101 ILE A O 1
ATOM 807 N N . THR A 1 102 ? 26.099 12.644 -11.618 1.00 61.41 102 THR A N 1
ATOM 808 C CA . THR A 1 102 ? 27.150 12.623 -12.653 1.00 61.41 102 THR A CA 1
ATOM 809 C C . THR A 1 102 ? 28.066 13.849 -12.595 1.00 61.41 102 THR A C 1
ATOM 811 O O . THR A 1 102 ? 29.281 13.698 -12.707 1.00 61.41 102 THR A O 1
ATOM 814 N N . ALA A 1 103 ? 27.539 15.050 -12.326 1.00 60.34 103 ALA A N 1
ATOM 815 C CA . ALA A 1 103 ? 28.356 16.251 -12.119 1.00 60.34 103 ALA A CA 1
ATOM 816 C C . ALA A 1 103 ? 29.223 16.184 -10.848 1.00 60.34 103 ALA A C 1
ATOM 818 O O . ALA A 1 103 ? 30.317 16.747 -10.823 1.00 60.34 103 ALA A O 1
ATOM 819 N N . LYS A 1 104 ? 28.767 15.485 -9.800 1.00 59.69 104 LYS A N 1
ATOM 820 C CA . LYS A 1 104 ? 29.540 15.245 -8.572 1.00 59.69 104 LYS A CA 1
ATOM 821 C C . LYS A 1 104 ? 30.609 14.161 -8.765 1.00 59.69 104 LYS A C 1
ATOM 823 O O . LYS A 1 104 ? 31.679 14.267 -8.182 1.00 59.69 104 LYS A O 1
ATOM 828 N N . THR A 1 105 ? 30.372 13.172 -9.627 1.00 53.53 105 THR A N 1
ATOM 829 C CA . THR A 1 105 ? 31.350 12.121 -9.969 1.00 53.53 105 THR A CA 1
ATOM 830 C C . THR A 1 105 ? 32.535 12.643 -10.796 1.00 53.53 105 THR A C 1
ATOM 832 O O . THR A 1 105 ? 33.615 12.067 -10.732 1.00 53.53 105 THR A O 1
ATOM 835 N N . ILE A 1 106 ? 32.386 13.749 -11.537 1.00 56.12 106 ILE A N 1
ATOM 836 C CA . ILE A 1 106 ? 33.467 14.324 -12.367 1.00 56.12 106 ILE A CA 1
ATOM 837 C C . ILE A 1 106 ? 34.490 15.134 -11.539 1.00 56.12 106 ILE A C 1
ATOM 839 O O . ILE A 1 106 ? 35.624 15.315 -11.978 1.00 56.12 106 ILE A O 1
ATOM 843 N N . THR A 1 107 ? 34.143 15.603 -10.334 1.00 54.41 107 THR A N 1
ATOM 844 C CA . THR A 1 107 ? 35.004 16.491 -9.520 1.00 54.41 107 THR A CA 1
ATOM 845 C C . THR A 1 107 ? 35.735 15.809 -8.361 1.00 54.41 107 THR A C 1
ATOM 847 O O . THR A 1 107 ? 36.545 16.455 -7.698 1.00 54.41 107 THR A O 1
ATOM 850 N N . THR A 1 108 ? 35.528 14.510 -8.135 1.00 45.75 108 THR A N 1
ATOM 851 C CA . THR A 1 108 ? 36.249 13.736 -7.111 1.00 45.75 108 THR A CA 1
ATOM 852 C C . THR A 1 108 ? 36.788 12.431 -7.697 1.00 45.75 108 THR A C 1
ATOM 854 O O . THR A 1 108 ? 35.993 11.642 -8.212 1.00 45.75 108 THR A O 1
ATOM 857 N N . PRO A 1 109 ? 38.098 12.143 -7.606 1.00 42.19 109 PRO A N 1
ATOM 858 C CA . PRO A 1 109 ? 38.598 10.824 -7.954 1.00 42.19 109 PRO A CA 1
ATOM 859 C C . PRO A 1 109 ? 38.214 9.813 -6.855 1.00 42.19 109 PRO A C 1
ATOM 861 O O . PRO A 1 109 ? 38.785 9.881 -5.775 1.00 42.19 109 PRO A O 1
ATOM 864 N N . ILE A 1 110 ? 37.320 8.862 -7.196 1.00 42.97 110 ILE A N 1
ATOM 865 C CA . ILE A 1 110 ? 37.195 7.473 -6.656 1.00 42.97 110 ILE A CA 1
ATOM 866 C C . ILE A 1 110 ? 36.704 7.355 -5.178 1.00 42.97 110 ILE A C 1
ATOM 868 O O . ILE A 1 110 ? 37.021 8.235 -4.386 1.00 42.97 110 ILE A O 1
ATOM 872 N N . PRO A 1 111 ? 35.963 6.299 -4.735 1.00 41.72 111 PRO A N 1
ATOM 873 C CA . PRO A 1 111 ? 35.539 5.058 -5.401 1.00 41.72 111 PRO A CA 1
ATOM 874 C C . PRO A 1 111 ? 34.013 4.883 -5.526 1.00 41.72 111 PRO A C 1
ATOM 876 O O . PRO A 1 111 ? 33.201 5.487 -4.833 1.00 41.72 111 PRO A O 1
ATOM 879 N N . THR A 1 112 ? 33.628 3.991 -6.432 1.00 44.22 112 THR A N 1
ATOM 880 C CA . THR A 1 112 ? 32.304 3.375 -6.501 1.00 44.22 112 THR A CA 1
ATOM 881 C C . THR A 1 112 ? 32.001 2.623 -5.206 1.00 44.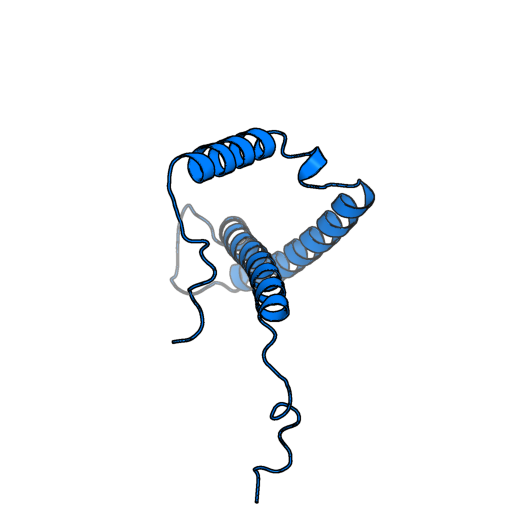22 112 THR A C 1
ATOM 883 O O . THR A 1 112 ? 32.765 1.734 -4.844 1.00 44.22 112 THR A O 1
ATOM 886 N N . SER A 1 113 ? 30.860 2.891 -4.571 1.00 39.09 113 SER A N 1
ATOM 887 C CA . SER A 1 113 ? 30.276 2.048 -3.521 1.00 39.09 113 SER A CA 1
ATOM 888 C C . SER A 1 113 ? 29.721 0.747 -4.124 1.00 39.09 113 SER A C 1
ATOM 890 O O . SER A 1 113 ? 28.514 0.516 -4.173 1.00 39.09 113 SER A O 1
ATOM 892 N N . LYS A 1 114 ? 30.629 -0.077 -4.646 1.00 40.53 114 LYS A N 1
ATOM 893 C CA . LYS A 1 114 ? 30.581 -1.522 -4.459 1.00 40.53 114 LYS A CA 1
ATOM 894 C C . LYS A 1 114 ? 31.470 -1.798 -3.251 1.00 40.53 114 LYS A C 1
ATOM 896 O O . LYS A 1 114 ? 32.632 -2.101 -3.449 1.00 40.53 114 LYS A O 1
ATOM 901 N N . GLU A 1 115 ? 30.966 -1.566 -2.044 1.00 39.56 115 GLU A N 1
ATOM 902 C CA . GLU A 1 115 ? 31.614 -1.979 -0.789 1.00 39.56 115 GLU A CA 1
ATOM 903 C C . GLU A 1 115 ? 30.658 -1.671 0.370 1.00 39.56 115 GLU A C 1
ATOM 905 O O . GLU A 1 115 ? 30.744 -0.639 1.021 1.00 39.56 115 GLU A O 1
ATOM 910 N N . GLU A 1 116 ? 29.669 -2.548 0.543 1.00 35.34 116 GLU A N 1
ATOM 911 C CA . GLU A 1 116 ? 29.132 -2.943 1.853 1.00 35.34 116 GLU A CA 1
ATOM 912 C C . GLU A 1 116 ? 28.401 -4.292 1.690 1.00 35.34 116 GLU A C 1
ATOM 914 O O . GLU A 1 116 ? 27.206 -4.411 1.931 1.00 35.34 116 GLU A O 1
ATOM 919 N N . GLU A 1 117 ? 29.135 -5.312 1.226 1.00 29.30 117 GLU A N 1
ATOM 920 C CA . GLU A 1 117 ? 28.997 -6.693 1.714 1.00 29.30 117 GLU A CA 1
ATOM 921 C C . GLU A 1 117 ? 30.283 -7.490 1.388 1.00 29.30 117 GLU A C 1
ATOM 923 O O . GLU A 1 117 ? 30.744 -7.483 0.251 1.00 29.30 117 GLU A O 1
ATOM 928 N N . GLN A 1 118 ? 30.839 -8.173 2.402 1.00 25.70 118 GLN A N 1
ATOM 929 C CA . GLN A 1 118 ? 32.065 -9.009 2.440 1.00 25.70 118 GLN A CA 1
ATOM 930 C C . GLN A 1 118 ? 33.418 -8.338 2.776 1.00 25.70 118 GLN A C 1
ATOM 932 O O . GLN A 1 118 ? 34.349 -8.376 1.974 1.00 25.70 118 GLN A O 1
ATOM 937 N N . GLN A 1 119 ? 33.576 -7.851 4.015 1.00 31.52 119 GLN A N 1
ATOM 938 C CA . GLN A 1 119 ? 34.460 -8.442 5.052 1.00 31.52 119 GLN A CA 1
ATOM 939 C C . GLN A 1 119 ? 34.381 -7.680 6.376 1.00 31.52 119 GLN A C 1
ATOM 941 O O . GLN A 1 119 ? 34.413 -6.433 6.347 1.00 31.52 119 GLN A O 1
#